Protein AF-A0A6G3WM80-F1 (afdb_monomer_lite)

Foldseek 3Di:
DWPPAADDEDPLKDFDADPVTDDDDDDPDPDDDDDDDDDDDPPVPPPDDPVRSRVRHNPILDCPDPVSVVVSVVVVVVVVVVVVVVVVVVVVD

Structure (mmCIF, N/CA/C/O backbone):
data_AF-A0A6G3WM80-F1
#
_entry.id   AF-A0A6G3WM80-F1
#
loop_
_atom_site.group_PDB
_atom_site.id
_atom_site.type_symbol
_atom_site.label_atom_id
_atom_site.label_alt_id
_atom_site.label_comp_id
_atom_site.label_asym_id
_atom_site.label_entity_id
_atom_site.label_seq_id
_atom_site.pdbx_PDB_ins_code
_atom_site.Cartn_x
_atom_site.Cartn_y
_atom_site.Cartn_z
_atom_site.occupancy
_atom_site.B_iso_or_equiv
_atom_site.auth_seq_id
_atom_site.auth_comp_id
_atom_site.auth_asym_id
_atom_site.auth_atom_id
_atom_site.pdbx_PDB_model_num
ATOM 1 N N . ARG A 1 1 ? 7.236 -8.659 -6.779 1.00 90.88 1 ARG A N 1
ATOM 2 C CA . ARG A 1 1 ? 6.507 -8.989 -8.024 1.00 90.88 1 ARG A CA 1
ATOM 3 C C . ARG A 1 1 ? 5.096 -9.549 -7.794 1.00 90.88 1 ARG A C 1
ATOM 5 O O . ARG A 1 1 ? 4.920 -10.489 -7.026 1.00 90.88 1 ARG A O 1
ATOM 12 N N . GLN A 1 2 ? 4.094 -9.023 -8.510 1.00 92.94 2 GLN A N 1
ATOM 13 C CA . GLN A 1 2 ? 2.718 -9.551 -8.581 1.00 92.94 2 GLN A CA 1
ATOM 14 C C . GLN A 1 2 ? 2.026 -9.077 -9.874 1.00 92.94 2 GLN A C 1
ATOM 16 O O . GLN A 1 2 ? 2.283 -7.967 -10.318 1.00 92.94 2 GLN A O 1
ATOM 21 N N . LEU A 1 3 ? 1.185 -9.910 -10.511 1.00 89.94 3 LEU A N 1
ATOM 22 C CA . LEU A 1 3 ? 0.471 -9.593 -11.771 1.00 89.94 3 LEU A CA 1
ATOM 23 C C . LEU A 1 3 ? 1.333 -8.874 -12.835 1.00 89.94 3 LEU A C 1
ATOM 25 O O . LEU A 1 3 ? 0.902 -7.924 -13.477 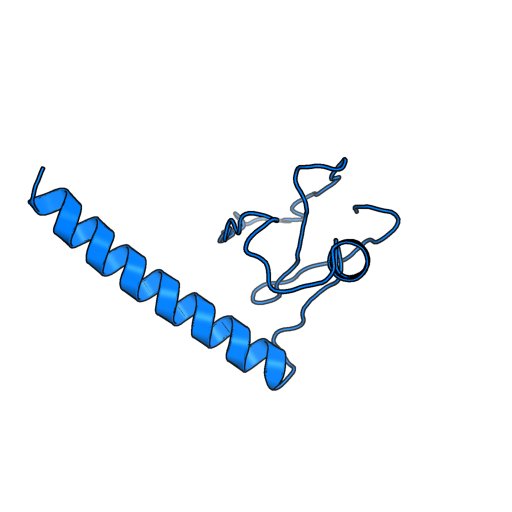1.00 89.94 3 LEU A O 1
ATOM 29 N N . ARG A 1 4 ? 2.561 -9.370 -13.045 1.00 88.06 4 ARG A N 1
ATOM 30 C CA . ARG A 1 4 ? 3.586 -8.821 -13.966 1.00 88.06 4 ARG A CA 1
ATOM 31 C C . ARG A 1 4 ? 4.198 -7.472 -13.565 1.00 88.06 4 ARG A C 1
ATOM 33 O O . ARG A 1 4 ? 5.128 -7.049 -14.241 1.00 88.06 4 ARG A O 1
ATOM 40 N N . ASN A 1 5 ? 3.765 -6.865 -12.468 1.00 92.06 5 ASN A N 1
ATOM 41 C CA . ASN A 1 5 ? 4.404 -5.694 -11.882 1.00 92.06 5 ASN A CA 1
ATOM 42 C C . ASN A 1 5 ? 5.505 -6.117 -10.909 1.00 92.06 5 ASN A C 1
ATOM 44 O O . ASN A 1 5 ? 5.406 -7.154 -10.243 1.00 92.06 5 ASN A O 1
ATOM 48 N N . ASP A 1 6 ? 6.549 -5.303 -10.819 1.00 93.81 6 ASP A N 1
ATOM 49 C CA . ASP A 1 6 ? 7.615 -5.456 -9.840 1.00 93.81 6 ASP A CA 1
ATOM 50 C C . ASP A 1 6 ? 8.075 -4.085 -9.345 1.00 93.81 6 ASP A C 1
ATOM 52 O O . ASP A 1 6 ? 8.091 -3.118 -10.108 1.00 93.81 6 ASP A O 1
ATOM 56 N N . ALA A 1 7 ? 8.422 -4.001 -8.064 1.00 92.69 7 ALA A N 1
ATOM 57 C CA . ALA A 1 7 ? 8.788 -2.747 -7.426 1.00 92.69 7 ALA A CA 1
ATOM 58 C C . ALA A 1 7 ? 9.817 -2.965 -6.320 1.00 92.69 7 ALA A C 1
ATOM 60 O O . ALA A 1 7 ? 9.717 -3.903 -5.531 1.00 92.69 7 ALA A O 1
ATOM 61 N N . PHE A 1 8 ? 10.752 -2.020 -6.231 1.00 91.69 8 PHE A N 1
ATOM 62 C CA . PHE A 1 8 ? 11.615 -1.845 -5.071 1.00 91.69 8 PHE A CA 1
ATOM 63 C C . PHE A 1 8 ? 11.001 -0.799 -4.152 1.00 91.69 8 PHE A C 1
ATOM 65 O O . PHE A 1 8 ? 10.717 0.321 -4.580 1.00 91.69 8 PHE A O 1
ATOM 72 N N . VAL A 1 9 ? 10.786 -1.182 -2.899 1.00 89.62 9 VAL A N 1
ATOM 73 C CA . VAL A 1 9 ? 10.152 -0.349 -1.876 1.00 89.62 9 VAL A CA 1
ATOM 74 C C . VAL A 1 9 ? 11.206 -0.049 -0.823 1.00 89.62 9 VAL A C 1
ATOM 76 O O . VAL A 1 9 ? 11.814 -0.973 -0.285 1.00 89.62 9 VAL A O 1
ATOM 79 N N . GLY A 1 10 ? 11.465 1.237 -0.591 1.00 89.31 10 GLY A N 1
ATOM 80 C CA . GLY A 1 10 ? 12.374 1.690 0.457 1.00 89.31 10 GLY A CA 1
ATOM 81 C C . GLY A 1 10 ? 11.636 2.059 1.740 1.00 89.31 10 GLY A C 1
ATOM 82 O O . GLY A 1 10 ? 10.406 2.030 1.811 1.00 89.31 10 GLY A O 1
ATOM 83 N N . THR A 1 11 ? 12.394 2.461 2.758 1.00 87.62 11 THR A N 1
ATOM 84 C CA . THR A 1 11 ? 11.838 2.987 4.008 1.00 87.62 11 THR A CA 1
ATOM 85 C C . THR A 1 11 ? 10.881 4.147 3.740 1.00 87.62 11 THR A C 1
ATOM 87 O O . THR A 1 11 ? 11.2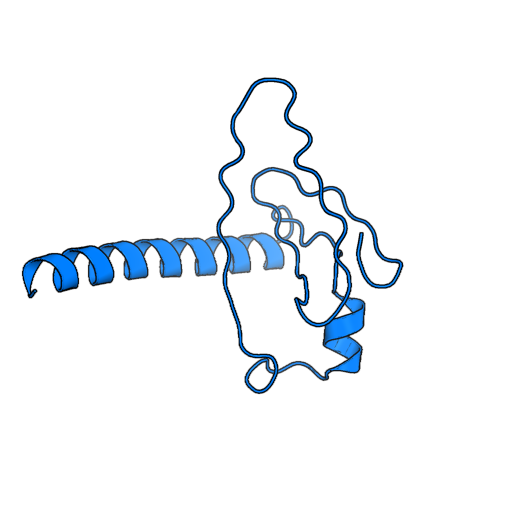36 5.124 3.085 1.00 87.62 11 THR A O 1
ATOM 90 N N . GLY A 1 12 ? 9.666 4.047 4.280 1.00 87.69 12 GLY A N 1
ATOM 91 C CA . GLY A 1 12 ? 8.622 5.066 4.154 1.00 87.69 12 GLY A CA 1
ATOM 92 C C . GLY A 1 12 ? 7.788 4.977 2.875 1.00 87.69 12 GLY A C 1
ATOM 93 O O . GLY A 1 12 ? 6.701 5.555 2.845 1.00 87.69 12 GLY A O 1
ATOM 94 N N . ASP A 1 13 ? 8.239 4.238 1.860 1.00 92.19 13 ASP A N 1
ATOM 95 C CA . ASP A 1 13 ? 7.414 3.923 0.698 1.00 92.19 13 ASP A CA 1
ATOM 96 C C . ASP A 1 13 ? 6.334 2.898 1.060 1.00 92.19 13 ASP A C 1
ATOM 98 O O . ASP A 1 13 ? 6.420 2.164 2.045 1.00 92.19 13 ASP A O 1
ATOM 102 N N . MET A 1 14 ? 5.292 2.850 0.239 1.00 92.75 14 MET A N 1
ATOM 103 C CA . MET A 1 14 ? 4.174 1.928 0.405 1.00 92.75 14 MET A CA 1
ATOM 104 C C . MET A 1 14 ? 3.968 1.112 -0.869 1.00 92.75 14 MET A C 1
ATOM 106 O O . MET A 1 14 ? 4.372 1.507 -1.964 1.00 92.75 14 MET A O 1
ATOM 110 N N . VAL A 1 15 ? 3.310 -0.035 -0.735 1.00 93.88 15 VAL A N 1
ATOM 111 C CA . VAL A 1 15 ? 2.948 -0.900 -1.859 1.00 93.88 15 VAL A CA 1
ATOM 112 C C . VAL A 1 15 ? 1.635 -1.609 -1.557 1.00 93.88 15 VAL A C 1
ATOM 114 O O . VAL A 1 15 ? 1.390 -2.016 -0.421 1.00 93.88 15 VAL A O 1
ATOM 117 N N . PHE A 1 16 ? 0.791 -1.768 -2.575 1.00 92.44 16 PHE A N 1
ATOM 118 C CA . PHE A 1 16 ? -0.368 -2.650 -2.496 1.00 92.44 16 PHE A CA 1
ATOM 119 C C . PHE A 1 16 ? 0.000 -4.052 -2.976 1.00 92.44 16 PHE A C 1
ATOM 121 O O . PHE A 1 16 ? 0.671 -4.219 -3.997 1.00 92.44 16 PHE A O 1
ATOM 128 N N . PHE A 1 17 ? -0.493 -5.057 -2.263 1.00 93.44 17 PHE A N 1
ATOM 129 C CA . PHE A 1 17 ? -0.503 -6.440 -2.714 1.00 93.44 17 PHE A CA 1
ATOM 130 C C . PHE A 1 17 ? -1.873 -7.055 -2.429 1.00 93.44 17 PHE A C 1
ATOM 132 O O . PHE A 1 17 ? -2.565 -6.656 -1.491 1.00 93.44 17 PHE A O 1
ATOM 139 N N . ASP A 1 18 ? -2.261 -8.024 -3.247 1.00 91.81 18 ASP A N 1
ATOM 140 C CA . ASP A 1 18 ? -3.496 -8.788 -3.087 1.00 91.81 18 ASP A CA 1
ATOM 141 C C . ASP A 1 18 ? -3.149 -10.228 -2.705 1.00 91.81 18 ASP A C 1
ATOM 143 O O . ASP A 1 18 ? -2.346 -10.876 -3.373 1.00 91.81 18 ASP A O 1
ATOM 147 N N . THR A 1 19 ? -3.758 -10.759 -1.648 1.00 90.38 19 THR A N 1
ATOM 148 C CA . THR A 1 19 ? -3.549 -12.154 -1.229 1.00 90.38 19 THR A CA 1
ATOM 149 C C . THR A 1 19 ? -4.271 -13.167 -2.121 1.00 90.38 19 THR A C 1
ATOM 151 O O . THR A 1 19 ? -4.064 -14.365 -1.969 1.00 90.38 19 THR A O 1
ATOM 154 N N . SER A 1 20 ? -5.117 -12.705 -3.045 1.00 88.81 20 SER A N 1
ATOM 155 C CA . SER A 1 20 ? -5.851 -13.539 -4.009 1.00 88.81 20 SER A CA 1
ATOM 156 C C . SER A 1 20 ? -4.986 -13.990 -5.192 1.00 88.81 20 SER A C 1
ATOM 158 O O . SER A 1 20 ? -5.401 -14.845 -5.972 1.00 88.81 20 SER A O 1
ATOM 160 N N . HIS A 1 21 ? -3.788 -13.420 -5.342 1.00 87.94 21 HIS A N 1
ATOM 161 C CA . HIS A 1 21 ? -2.867 -13.704 -6.437 1.00 87.94 21 HIS A CA 1
ATOM 162 C C . HIS A 1 21 ? -1.487 -14.084 -5.889 1.00 87.94 21 HIS A C 1
ATOM 164 O O . HIS A 1 21 ? -1.099 -13.587 -4.830 1.00 87.94 21 HIS A O 1
ATOM 170 N N . PRO A 1 22 ? -0.695 -14.898 -6.612 1.00 92.44 22 PRO A N 1
ATOM 171 C CA . PRO A 1 22 ? 0.683 -15.173 -6.222 1.00 92.44 22 PRO A CA 1
ATOM 172 C C . PRO A 1 22 ? 1.482 -13.881 -6.014 1.00 92.44 22 PRO A C 1
ATOM 174 O O . PRO A 1 22 ? 1.421 -12.960 -6.836 1.00 92.44 22 PRO A O 1
ATOM 177 N N . LEU A 1 23 ? 2.222 -13.828 -4.910 1.00 93.25 23 LEU A N 1
ATOM 178 C CA . LEU A 1 23 ? 3.118 -12.739 -4.542 1.00 93.25 23 LEU A CA 1
ATOM 179 C C . LEU A 1 23 ? 4.523 -13.310 -4.370 1.00 93.25 23 LEU A C 1
ATOM 181 O O . LEU A 1 23 ? 4.727 -14.246 -3.603 1.00 93.25 23 LEU A O 1
ATOM 185 N N . GLU A 1 24 ? 5.483 -12.708 -5.057 1.00 93.81 24 GLU A N 1
ATOM 186 C CA . GLU A 1 24 ? 6.908 -12.933 -4.840 1.00 93.81 24 GLU A CA 1
ATOM 187 C C . GLU A 1 24 ? 7.478 -11.651 -4.230 1.00 93.81 24 GLU A C 1
ATOM 189 O O . GLU A 1 24 ? 7.426 -10.583 -4.850 1.00 93.81 24 GLU A O 1
ATOM 194 N N . ALA A 1 25 ? 7.948 -11.733 -2.988 1.00 89.88 25 ALA A N 1
ATOM 195 C CA . ALA A 1 25 ? 8.480 -10.602 -2.245 1.00 89.88 25 ALA A CA 1
ATOM 196 C C . ALA A 1 25 ? 9.706 -11.042 -1.448 1.00 89.88 25 ALA A C 1
ATOM 198 O O . ALA A 1 25 ? 9.683 -12.070 -0.776 1.00 89.88 25 ALA A O 1
ATOM 199 N N . GLU A 1 26 ? 10.754 -10.231 -1.512 1.00 89.50 26 GLU A N 1
ATOM 200 C CA . GLU A 1 26 ? 11.995 -10.436 -0.777 1.00 89.50 26 GLU A CA 1
ATOM 201 C C . GLU A 1 26 ? 12.329 -9.154 -0.025 1.00 89.50 26 GLU A C 1
ATOM 203 O O . GLU A 1 26 ? 12.262 -8.056 -0.585 1.00 89.50 26 GLU A O 1
ATOM 208 N N . VAL A 1 27 ? 12.720 -9.295 1.237 1.00 85.12 27 VAL A N 1
ATOM 209 C CA . VAL A 1 27 ? 13.322 -8.200 1.991 1.00 85.12 27 VAL A CA 1
ATOM 210 C C . VAL A 1 27 ? 14.819 -8.255 1.728 1.00 85.12 27 VAL A C 1
ATOM 212 O O . VAL A 1 27 ? 15.512 -9.147 2.215 1.00 85.12 27 VAL A O 1
ATOM 215 N N . ARG A 1 28 ? 15.313 -7.324 0.911 1.00 79.94 28 ARG A N 1
ATOM 216 C CA . ARG A 1 28 ? 16.748 -7.181 0.649 1.00 79.94 28 ARG A CA 1
ATOM 217 C C . ARG A 1 28 ? 17.369 -6.367 1.766 1.00 79.94 28 ARG A C 1
ATOM 219 O O . ARG A 1 28 ? 17.576 -5.170 1.599 1.00 79.94 28 ARG A O 1
ATOM 226 N N . ASP A 1 29 ? 17.626 -7.012 2.895 1.00 70.56 29 ASP A N 1
ATOM 227 C CA . ASP A 1 29 ? 18.412 -6.391 3.950 1.00 70.56 29 ASP A CA 1
ATOM 228 C C . ASP A 1 29 ? 19.837 -6.942 3.946 1.00 70.56 29 ASP A C 1
ATOM 230 O O . ASP A 1 29 ? 20.058 -8.154 3.903 1.00 70.56 29 ASP A O 1
ATOM 234 N N . GLY A 1 30 ? 20.804 -6.028 3.914 1.00 61.41 30 GLY A N 1
ATOM 235 C CA . GLY A 1 30 ? 22.219 -6.364 3.970 1.00 61.41 30 GLY A CA 1
ATOM 236 C C . GLY A 1 30 ? 22.666 -6.673 5.392 1.00 61.41 30 GLY A C 1
ATOM 237 O O . GLY A 1 30 ? 23.548 -7.509 5.551 1.00 61.41 30 GLY A O 1
ATOM 238 N N . HIS A 1 31 ? 22.066 -6.038 6.411 1.00 59.91 31 HIS A N 1
ATOM 239 C CA . HIS A 1 31 ? 22.540 -6.136 7.798 1.00 59.91 31 HIS A CA 1
ATOM 240 C C . HIS A 1 31 ? 21.499 -5.800 8.892 1.00 59.91 31 HIS A C 1
ATOM 242 O O . HIS A 1 31 ? 21.815 -6.008 10.064 1.00 59.91 31 HIS A O 1
ATOM 248 N N . GLU A 1 32 ? 20.287 -5.329 8.572 1.00 66.75 32 GLU A N 1
ATOM 249 C CA . GLU A 1 32 ? 19.268 -4.946 9.566 1.00 66.75 32 GLU A CA 1
ATOM 250 C C . GLU A 1 32 ? 17.967 -5.770 9.444 1.00 66.75 32 GLU A C 1
ATOM 252 O O . GLU A 1 32 ? 17.812 -6.637 8.584 1.00 66.75 32 GLU A O 1
ATOM 257 N N . THR A 1 33 ? 17.053 -5.602 10.402 1.00 76.38 33 THR A N 1
ATOM 258 C CA . THR A 1 33 ? 15.709 -6.195 10.363 1.00 76.38 33 THR A CA 1
ATOM 259 C C . THR A 1 33 ? 14.723 -5.169 9.819 1.00 76.38 33 THR A C 1
ATOM 261 O O . THR A 1 33 ? 14.533 -4.127 10.446 1.00 7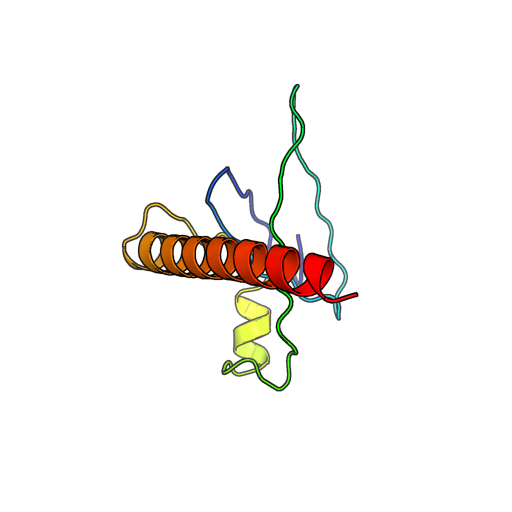6.38 33 THR A O 1
ATOM 264 N N . ALA A 1 34 ? 14.031 -5.474 8.720 1.00 81.38 34 ALA A N 1
ATOM 265 C CA . ALA A 1 34 ? 12.978 -4.598 8.213 1.00 81.38 34 ALA A CA 1
ATOM 266 C C . ALA A 1 34 ? 11.708 -4.668 9.080 1.00 81.38 34 ALA A C 1
ATOM 268 O O . ALA A 1 34 ? 11.101 -5.732 9.232 1.00 81.38 34 ALA A O 1
ATOM 269 N N . GLU A 1 35 ? 11.263 -3.521 9.598 1.00 84.88 35 GLU A N 1
ATOM 270 C CA . GLU A 1 35 ? 9.933 -3.372 10.195 1.00 84.88 35 GLU A CA 1
ATOM 271 C C . GLU A 1 35 ? 8.928 -2.977 9.107 1.00 84.88 35 GLU A C 1
ATOM 273 O O . GLU A 1 35 ? 9.103 -1.980 8.405 1.00 84.88 35 GLU A O 1
ATOM 278 N N . VAL A 1 36 ? 7.857 -3.762 8.962 1.00 86.81 36 VAL A N 1
ATOM 279 C CA . VAL A 1 36 ? 6.802 -3.513 7.973 1.00 86.81 36 VAL A CA 1
ATOM 280 C C . VAL A 1 36 ? 5.459 -3.420 8.675 1.00 86.81 36 VAL A C 1
ATOM 282 O O . VAL A 1 36 ? 5.052 -4.323 9.406 1.00 86.81 36 VAL A O 1
ATOM 285 N N . VAL A 1 37 ? 4.726 -2.346 8.391 1.00 87.12 37 VAL A N 1
ATOM 286 C CA . VAL A 1 37 ? 3.330 -2.208 8.801 1.00 87.12 37 VAL A CA 1
ATOM 287 C C . VAL A 1 37 ? 2.432 -2.719 7.679 1.00 87.12 37 VAL A C 1
ATOM 289 O O . VAL A 1 37 ? 2.502 -2.242 6.548 1.00 87.12 37 VAL A O 1
ATOM 292 N N . MET A 1 38 ? 1.544 -3.660 8.001 1.00 89.44 38 MET A N 1
ATOM 293 C CA . MET A 1 38 ? 0.535 -4.166 7.071 1.00 89.44 38 MET A CA 1
ATOM 294 C C . MET A 1 38 ? -0.862 -3.666 7.440 1.00 89.44 38 MET A C 1
ATOM 296 O O . MET A 1 38 ? -1.401 -4.021 8.488 1.00 89.44 38 MET A O 1
ATOM 300 N N . LEU A 1 39 ? -1.480 -2.901 6.538 1.00 88.31 39 LEU A N 1
ATOM 301 C CA . LEU A 1 39 ? -2.904 -2.575 6.590 1.00 88.31 39 LEU A CA 1
ATOM 302 C C . LEU A 1 39 ? -3.681 -3.564 5.717 1.00 88.31 39 LEU A C 1
ATOM 304 O O . LEU A 1 39 ? -3.452 -3.651 4.512 1.00 88.31 39 LEU A O 1
ATOM 308 N N . ARG A 1 40 ? -4.619 -4.300 6.318 1.00 89.19 40 ARG A N 1
ATOM 309 C CA . ARG A 1 40 ? -5.510 -5.215 5.595 1.00 89.19 40 ARG A CA 1
ATOM 310 C C . ARG A 1 40 ? -6.851 -4.543 5.343 1.00 89.19 40 ARG A C 1
ATOM 312 O O . ARG A 1 40 ? -7.560 -4.218 6.289 1.00 89.19 40 ARG A O 1
ATOM 319 N N . ILE A 1 41 ? -7.193 -4.366 4.070 1.00 88.50 41 ILE A N 1
ATOM 320 C CA . ILE A 1 41 ? -8.475 -3.807 3.632 1.00 88.50 41 ILE A CA 1
ATOM 321 C C . ILE A 1 41 ? -9.221 -4.906 2.868 1.00 88.50 41 ILE A C 1
ATOM 323 O O . ILE A 1 41 ? -8.680 -5.410 1.882 1.00 88.50 41 ILE A O 1
ATOM 327 N N . PRO A 1 42 ? -10.431 -5.304 3.298 1.00 89.75 42 PRO A N 1
ATOM 328 C CA . PRO A 1 42 ? -11.263 -6.217 2.523 1.00 89.75 42 PRO A CA 1
ATOM 329 C C . PRO A 1 42 ? -11.552 -5.657 1.120 1.00 89.75 42 PRO A C 1
ATOM 331 O O . PRO A 1 42 ? -11.789 -4.461 0.944 1.00 89.75 42 PRO A O 1
ATOM 334 N N . ARG A 1 43 ? -11.495 -6.513 0.095 1.00 85.44 43 ARG A N 1
ATOM 335 C CA . ARG A 1 43 ? -11.593 -6.081 -1.312 1.00 85.44 43 ARG A CA 1
ATOM 336 C C . ARG 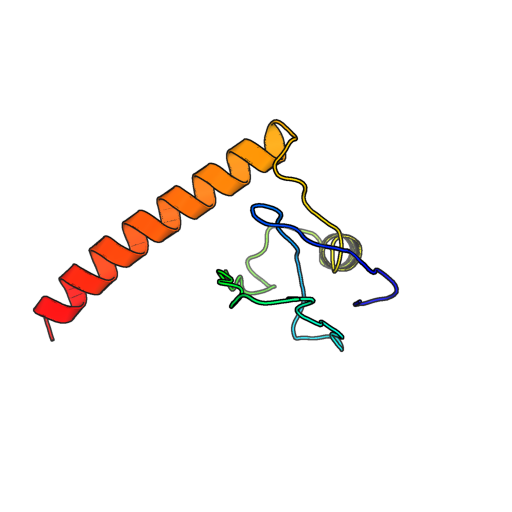A 1 43 ? -12.960 -5.484 -1.661 1.00 85.44 43 ARG A C 1
ATOM 338 O O . ARG A 1 43 ? -13.041 -4.638 -2.541 1.00 85.44 43 ARG A O 1
ATOM 345 N N . ASP A 1 44 ? -14.010 -5.920 -0.980 1.00 87.88 44 ASP A N 1
ATOM 346 C CA . ASP A 1 44 ? -15.396 -5.474 -1.148 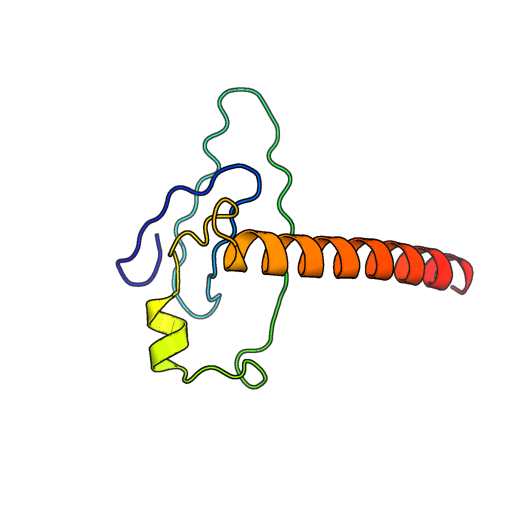1.00 87.88 44 ASP A CA 1
ATOM 347 C C . ASP A 1 44 ? -15.665 -4.071 -0.586 1.00 87.88 44 ASP A C 1
ATOM 349 O O . ASP A 1 44 ? -16.573 -3.393 -1.063 1.00 87.88 44 ASP A O 1
ATOM 353 N N . VAL A 1 45 ? -14.864 -3.611 0.381 1.00 90.62 45 VAL A N 1
ATOM 354 C CA . VAL A 1 45 ? -14.969 -2.254 0.949 1.00 90.62 45 VAL A CA 1
ATOM 355 C C . VAL A 1 45 ? -13.952 -1.273 0.367 1.00 90.62 45 VAL A C 1
ATOM 357 O O . VAL A 1 45 ? -14.014 -0.077 0.655 1.00 90.62 45 VAL A O 1
ATOM 360 N N . LEU A 1 46 ? -13.003 -1.751 -0.443 1.00 87.12 46 LEU A N 1
ATOM 361 C CA . LEU A 1 46 ? -12.041 -0.891 -1.120 1.00 87.12 46 LEU A CA 1
ATOM 362 C C . LEU A 1 46 ? -12.780 -0.059 -2.185 1.00 87.12 46 LEU A C 1
ATOM 364 O O . LEU A 1 46 ? -13.351 -0.636 -3.111 1.00 87.12 46 LEU A O 1
ATOM 368 N N . PRO A 1 47 ? -12.749 1.287 -2.128 1.00 87.38 47 PRO A N 1
ATOM 369 C CA . PRO A 1 47 ? -13.487 2.144 -3.057 1.00 87.38 47 PRO A CA 1
ATOM 370 C C . PRO A 1 47 ? -12.764 2.276 -4.411 1.00 87.38 47 PRO A C 1
ATOM 372 O O . PRO A 1 47 ? -12.633 3.366 -4.963 1.00 87.38 47 PRO A O 1
ATOM 375 N N . LEU A 1 48 ? -12.253 1.165 -4.942 1.00 87.00 48 LEU A N 1
ATOM 376 C CA . LEU A 1 48 ? -11.580 1.077 -6.229 1.00 87.00 48 LEU A CA 1
ATOM 377 C C . LEU A 1 48 ? -12.242 -0.014 -7.061 1.00 87.00 48 LEU A C 1
ATOM 379 O O . LEU A 1 48 ? -12.547 -1.099 -6.574 1.00 87.00 48 LEU A O 1
ATOM 383 N N . ASN A 1 49 ? -12.417 0.257 -8.354 1.00 89.62 49 ASN A N 1
ATOM 384 C CA . ASN A 1 49 ? -12.811 -0.784 -9.296 1.00 89.62 49 ASN A CA 1
ATOM 385 C C . ASN A 1 49 ? -11.786 -1.942 -9.223 1.00 89.62 49 ASN A C 1
ATOM 387 O O . ASN A 1 49 ? -10.587 -1.657 -9.262 1.00 89.62 49 ASN A O 1
ATOM 391 N N . PRO A 1 50 ? -12.208 -3.221 -9.179 1.00 87.25 50 PRO A N 1
ATOM 392 C CA . PRO A 1 50 ? -11.296 -4.365 -9.121 1.00 87.25 50 PRO A CA 1
ATOM 393 C C . PRO A 1 50 ? -10.185 -4.345 -10.179 1.00 87.25 50 PRO A C 1
ATOM 395 O O . PRO A 1 50 ? -9.031 -4.587 -9.848 1.00 87.25 50 PRO A O 1
ATOM 398 N N . ALA A 1 51 ? -10.499 -3.969 -11.422 1.00 88.88 51 ALA A N 1
ATOM 399 C CA . ALA A 1 51 ? -9.516 -3.867 -12.499 1.00 88.88 51 ALA A CA 1
ATOM 400 C C . ALA A 1 51 ? -8.536 -2.698 -12.304 1.00 88.88 51 ALA A C 1
ATOM 402 O O . ALA A 1 51 ? -7.432 -2.719 -12.844 1.00 88.88 51 ALA A O 1
ATOM 403 N N . HIS A 1 52 ? -8.931 -1.661 -11.561 1.00 89.06 52 HIS A N 1
ATOM 404 C CA . HIS A 1 52 ? -8.023 -0.594 -11.144 1.00 89.06 52 HIS A CA 1
ATOM 405 C C . HIS A 1 52 ? -7.135 -1.072 -9.992 1.00 89.06 52 HIS A C 1
ATOM 407 O O . HIS A 1 52 ? -5.929 -0.846 -10.035 1.00 89.06 52 HIS A O 1
ATOM 413 N N . ALA A 1 53 ? -7.711 -1.763 -9.004 1.00 89.00 53 ALA A N 1
ATOM 414 C CA . ALA A 1 53 ? -6.971 -2.334 -7.883 1.00 89.00 53 ALA A CA 1
ATOM 415 C C . ALA A 1 53 ? -5.857 -3.278 -8.370 1.00 89.00 53 ALA A C 1
ATOM 417 O O . ALA A 1 53 ? -4.716 -3.139 -7.946 1.00 89.00 53 ALA A O 1
ATOM 418 N N . ASP A 1 54 ? -6.149 -4.141 -9.347 1.00 89.88 54 ASP A N 1
ATOM 419 C CA . ASP A 1 54 ? -5.160 -5.058 -9.928 1.00 89.88 54 ASP A CA 1
ATOM 420 C C . ASP A 1 54 ? -3.993 -4.318 -10.613 1.00 89.88 54 ASP A C 1
ATOM 422 O O . ASP A 1 54 ? -2.851 -4.774 -10.572 1.00 89.88 54 ASP A O 1
ATOM 426 N N . ARG A 1 55 ? -4.247 -3.147 -11.217 1.00 89.62 55 ARG A N 1
ATOM 427 C CA . ARG A 1 55 ? -3.209 -2.347 -11.896 1.00 89.62 55 ARG A CA 1
ATOM 428 C C . ARG A 1 55 ? -2.241 -1.670 -10.936 1.00 89.62 55 ARG A C 1
ATOM 430 O O . ARG A 1 55 ? -1.133 -1.357 -11.357 1.00 89.62 55 ARG A O 1
ATOM 437 N N . ILE A 1 56 ? -2.653 -1.428 -9.692 1.00 89.19 56 ILE A N 1
ATOM 438 C CA . ILE A 1 56 ? -1.817 -0.770 -8.679 1.00 89.19 56 ILE A CA 1
ATOM 439 C C . ILE A 1 56 ? -1.066 -1.760 -7.781 1.00 89.19 56 ILE A C 1
ATOM 441 O O . ILE A 1 56 ? -0.284 -1.339 -6.928 1.00 89.19 56 ILE A O 1
ATOM 445 N N . LEU A 1 57 ? -1.267 -3.068 -7.980 1.00 93.06 57 LEU A N 1
ATOM 446 C CA . LEU A 1 57 ? -0.517 -4.102 -7.269 1.00 93.06 57 LEU A CA 1
ATOM 447 C C . LEU A 1 57 ? 0.958 -4.065 -7.655 1.00 93.06 57 LEU A C 1
ATOM 449 O O . LEU A 1 57 ? 1.297 -3.901 -8.828 1.00 93.06 57 LEU A O 1
ATOM 453 N N . ALA A 1 58 ? 1.827 -4.243 -6.660 1.00 94.00 58 ALA A N 1
ATOM 454 C CA . ALA A 1 58 ? 3.278 -4.169 -6.810 1.00 94.00 58 ALA A CA 1
ATOM 455 C C . ALA A 1 58 ? 3.760 -2.894 -7.538 1.00 94.00 58 ALA A C 1
ATOM 457 O O . ALA A 1 58 ? 4.776 -2.924 -8.228 1.00 94.00 58 ALA A O 1
ATOM 458 N N . LEU A 1 59 ? 3.043 -1.773 -7.370 1.00 93.19 59 LEU A N 1
ATOM 459 C CA . LEU A 1 59 ? 3.526 -0.437 -7.713 1.00 93.19 59 LEU A CA 1
ATOM 460 C C . LEU A 1 59 ? 4.023 0.281 -6.459 1.00 93.19 59 LEU A C 1
ATOM 462 O O . LEU A 1 59 ? 3.358 0.279 -5.421 1.00 93.19 59 LEU A O 1
ATOM 466 N N . ARG A 1 60 ? 5.180 0.938 -6.577 1.00 92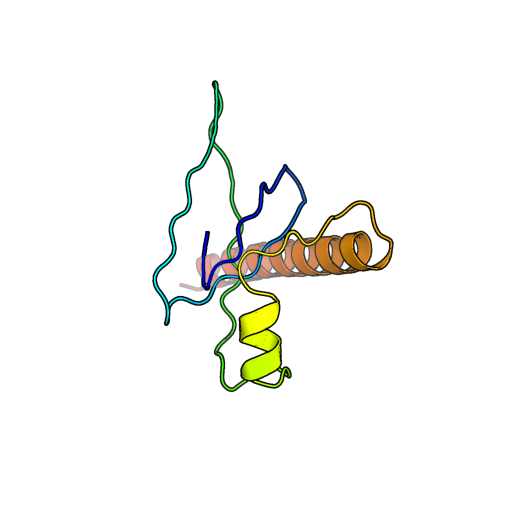.62 60 ARG A N 1
ATOM 467 C CA . ARG A 1 60 ? 5.735 1.763 -5.503 1.00 92.62 60 ARG A CA 1
ATOM 468 C C . ARG A 1 60 ? 4.922 3.044 -5.350 1.00 92.62 60 ARG A C 1
ATOM 470 O O . ARG A 1 60 ? 4.887 3.880 -6.251 1.00 92.62 60 ARG A O 1
ATOM 477 N N . LEU A 1 61 ? 4.341 3.231 -4.174 1.00 90.00 61 LEU A N 1
ATOM 478 C CA . LEU A 1 61 ? 3.766 4.493 -3.739 1.00 90.00 61 LEU A CA 1
ATOM 479 C C . LEU A 1 61 ? 4.833 5.253 -2.967 1.00 90.00 61 LEU A C 1
ATOM 481 O O . LEU A 1 61 ? 5.125 4.965 -1.807 1.00 90.00 61 LEU A O 1
ATOM 485 N N . THR A 1 62 ? 5.442 6.195 -3.669 1.00 89.44 62 THR A N 1
ATOM 486 C CA . THR A 1 62 ? 6.584 6.951 -3.177 1.00 89.44 62 THR A CA 1
ATOM 487 C C . THR A 1 62 ? 6.151 8.001 -2.157 1.00 89.44 62 THR A C 1
ATOM 489 O O . THR A 1 62 ? 5.189 8.747 -2.376 1.00 89.44 62 THR A O 1
ATOM 492 N N . SER A 1 63 ? 6.846 8.051 -1.024 1.00 85.75 63 SER A N 1
ATOM 493 C CA . SER A 1 63 ? 6.520 8.989 0.060 1.00 85.75 63 SER A CA 1
ATOM 494 C C . SER A 1 63 ? 7.005 10.420 -0.184 1.00 85.75 63 SER A C 1
ATOM 496 O O . SER A 1 63 ? 6.549 11.333 0.501 1.00 85.75 63 SER A O 1
ATOM 498 N N . ASP A 1 64 ? 7.866 10.632 -1.180 1.00 87.25 64 ASP A N 1
ATOM 499 C CA . ASP A 1 64 ? 8.427 11.933 -1.574 1.00 87.25 64 ASP A CA 1
ATOM 500 C C . ASP A 1 64 ? 7.447 12.840 -2.343 1.00 87.25 64 ASP A C 1
ATOM 502 O O . ASP A 1 64 ? 7.684 14.040 -2.491 1.00 87.25 64 ASP A O 1
ATOM 506 N N . THR A 1 65 ? 6.317 12.302 -2.807 1.00 89.50 65 THR A N 1
ATOM 507 C CA . THR A 1 65 ? 5.245 13.100 -3.413 1.00 89.50 65 THR A CA 1
ATOM 508 C C . THR A 1 65 ? 4.340 13.698 -2.342 1.00 89.50 65 THR A C 1
ATOM 510 O O . THR A 1 65 ? 4.148 13.113 -1.277 1.00 89.50 65 THR A O 1
ATOM 513 N N . VAL A 1 66 ? 3.692 14.831 -2.644 1.00 89.31 66 VAL A N 1
ATOM 514 C CA . VAL A 1 66 ? 2.724 15.463 -1.725 1.00 89.31 66 VAL A CA 1
ATOM 515 C C . VAL A 1 66 ? 1.640 14.466 -1.296 1.00 89.31 66 VAL A C 1
ATOM 517 O O . VAL A 1 66 ? 1.376 14.305 -0.105 1.00 89.31 66 VAL A O 1
ATOM 520 N N . THR A 1 67 ? 1.049 13.746 -2.252 1.00 89.50 67 THR A N 1
ATOM 521 C CA . THR A 1 67 ? 0.015 12.739 -1.976 1.00 89.50 67 THR A CA 1
ATOM 522 C C . THR A 1 67 ? 0.560 11.569 -1.157 1.00 89.50 67 THR A C 1
ATOM 524 O O . THR A 1 67 ? -0.082 11.150 -0.194 1.00 89.50 67 THR A O 1
ATOM 527 N N . GLY A 1 68 ? 1.749 11.063 -1.493 1.00 89.25 68 GLY A N 1
ATOM 528 C CA . GLY A 1 68 ? 2.386 9.971 -0.757 1.00 89.25 68 GLY A CA 1
ATOM 529 C C . GLY A 1 68 ? 2.722 10.350 0.684 1.00 89.25 68 GLY A C 1
ATOM 530 O O . GLY A 1 68 ? 2.435 9.586 1.603 1.00 89.25 68 GLY A O 1
ATOM 531 N N . THR A 1 69 ? 3.232 11.564 0.906 1.00 91.69 69 THR A N 1
ATOM 532 C CA . THR A 1 69 ? 3.474 12.113 2.247 1.00 91.69 69 THR A CA 1
ATOM 533 C C . THR A 1 69 ? 2.182 12.196 3.062 1.00 91.69 69 THR A C 1
ATOM 535 O O . THR A 1 69 ? 2.171 11.799 4.229 1.00 91.69 69 THR A O 1
ATOM 538 N N . LEU A 1 70 ? 1.088 12.696 2.473 1.00 92.94 70 LEU A N 1
ATOM 539 C CA . LEU A 1 70 ? -0.201 12.802 3.164 1.00 92.94 70 LEU A CA 1
ATOM 540 C C . LEU A 1 70 ? -0.755 11.430 3.555 1.00 92.94 70 LEU A C 1
ATOM 542 O O . LEU A 1 70 ? -1.194 11.256 4.693 1.00 92.94 70 LEU A O 1
ATOM 546 N N . LEU A 1 71 ? -0.701 10.457 2.643 1.00 90.00 71 LEU A N 1
ATOM 547 C CA . LEU A 1 71 ? -1.146 9.092 2.915 1.00 90.00 71 LEU A CA 1
ATOM 548 C C . LEU A 1 71 ? -0.302 8.435 4.015 1.00 90.00 71 LEU A C 1
ATOM 550 O O . LEU A 1 71 ? -0.868 7.895 4.964 1.00 90.00 71 LEU A O 1
ATOM 554 N N . ARG A 1 72 ? 1.031 8.549 3.939 1.00 90.62 72 ARG A N 1
ATOM 555 C CA . ARG A 1 72 ? 1.948 8.041 4.971 1.00 90.62 72 ARG A CA 1
ATOM 556 C C . ARG A 1 72 ? 1.599 8.616 6.340 1.00 90.62 72 ARG A C 1
ATOM 558 O O . ARG A 1 72 ? 1.359 7.870 7.280 1.00 90.62 72 ARG A O 1
ATOM 565 N N . ARG A 1 73 ? 1.461 9.943 6.433 1.00 91.62 73 ARG A N 1
ATOM 566 C CA . ARG A 1 73 ? 1.104 10.626 7.686 1.00 91.62 73 ARG A CA 1
ATOM 567 C C . ARG A 1 73 ? -0.257 10.184 8.225 1.00 91.62 73 ARG A C 1
ATOM 569 O O . ARG A 1 73 ? -0.437 10.092 9.441 1.00 91.62 73 ARG A O 1
ATOM 576 N N . HIS A 1 74 ? -1.225 9.943 7.342 1.00 91.06 74 HIS A N 1
ATOM 577 C CA . HIS A 1 74 ? -2.533 9.438 7.740 1.00 91.06 74 HIS A CA 1
ATOM 578 C C . HIS A 1 74 ? -2.422 8.036 8.352 1.00 91.06 74 HIS A C 1
ATOM 580 O O . HIS A 1 74 ? -2.936 7.820 9.447 1.00 91.06 74 HIS A O 1
ATOM 586 N N . ILE A 1 75 ? -1.691 7.124 7.704 1.00 90.19 75 ILE A N 1
ATOM 587 C CA . ILE A 1 75 ? -1.437 5.771 8.217 1.00 90.19 75 ILE A CA 1
ATOM 588 C C . ILE A 1 75 ? -0.678 5.826 9.548 1.00 90.19 75 ILE A C 1
ATOM 590 O O . ILE A 1 75 ? -1.113 5.192 10.504 1.00 90.19 75 ILE A O 1
ATOM 594 N N . ASP A 1 76 ? 0.373 6.641 9.663 1.00 90.62 76 ASP A N 1
ATOM 595 C CA . ASP A 1 76 ? 1.125 6.819 10.915 1.00 90.62 76 ASP A CA 1
ATOM 596 C C . ASP A 1 76 ? 0.211 7.274 12.064 1.00 90.62 76 ASP A C 1
ATOM 598 O O . ASP A 1 76 ? 0.288 6.768 13.186 1.00 90.62 76 ASP A O 1
ATOM 602 N N . THR A 1 77 ? -0.713 8.196 11.775 1.00 91.81 77 THR A N 1
ATOM 603 C CA . THR A 1 77 ? -1.701 8.672 12.753 1.00 91.81 77 THR A CA 1
ATOM 604 C C . THR A 1 77 ? -2.667 7.556 13.154 1.00 91.81 77 THR A C 1
ATOM 606 O O . THR A 1 77 ? -2.953 7.392 14.340 1.00 91.81 77 THR A O 1
ATOM 609 N N . LEU A 1 78 ? -3.160 6.769 12.191 1.00 88.81 78 LEU A N 1
ATOM 610 C CA . LEU A 1 78 ? -4.029 5.622 12.469 1.00 88.81 78 LEU A CA 1
ATOM 611 C C . LEU A 1 78 ? -3.321 4.572 13.331 1.00 88.81 78 LEU A C 1
ATOM 613 O O . LEU A 1 78 ? -3.921 4.051 14.267 1.00 88.81 78 LEU A O 1
ATOM 617 N N . LEU A 1 79 ? -2.045 4.295 13.063 1.00 87.88 79 LEU A N 1
ATOM 618 C CA . LEU A 1 79 ? -1.248 3.344 13.837 1.00 87.88 79 LEU A CA 1
ATOM 619 C C . LEU A 1 79 ? -1.009 3.817 15.266 1.00 87.88 79 LEU A C 1
ATOM 621 O O . LEU A 1 79 ? -1.144 3.024 16.197 1.00 87.88 79 LEU A O 1
ATOM 625 N N . ALA A 1 80 ? -0.695 5.100 15.456 1.00 89.62 80 ALA A N 1
ATOM 626 C CA . ALA A 1 80 ? -0.560 5.680 16.787 1.00 89.62 80 ALA A CA 1
ATOM 627 C C . ALA A 1 80 ? -1.859 5.510 17.595 1.00 89.62 80 ALA A C 1
ATOM 629 O O . ALA A 1 80 ? -1.828 5.007 18.717 1.00 89.62 80 ALA A O 1
ATOM 630 N N . ARG A 1 81 ? -3.014 5.811 16.985 1.00 87.50 81 ARG A N 1
ATOM 631 C CA . ARG A 1 81 ? -4.331 5.616 17.616 1.00 87.50 81 ARG A CA 1
ATOM 632 C C . ARG A 1 81 ? -4.651 4.150 17.893 1.00 87.50 81 ARG A C 1
ATOM 634 O O . ARG A 1 81 ? -5.154 3.832 18.965 1.00 87.50 81 ARG A O 1
ATOM 641 N N . ALA A 1 82 ? -4.350 3.249 16.962 1.00 84.94 82 ALA A N 1
ATOM 642 C CA . ALA A 1 82 ? -4.574 1.820 17.155 1.00 84.94 82 ALA A CA 1
ATOM 643 C C . ALA A 1 82 ? -3.745 1.267 18.326 1.00 84.94 82 ALA A C 1
ATOM 645 O O . ALA A 1 82 ? -4.249 0.457 19.099 1.00 84.94 82 ALA A O 1
ATOM 646 N N . ARG A 1 83 ? -2.504 1.744 18.500 1.00 85.50 83 ARG A N 1
ATOM 647 C CA . ARG A 1 83 ? -1.649 1.393 19.645 1.00 85.50 83 ARG A CA 1
ATOM 648 C C . ARG A 1 83 ? -2.228 1.900 20.969 1.00 85.50 83 ARG A C 1
ATOM 650 O O . ARG A 1 83 ? -2.232 1.151 21.940 1.00 85.50 83 ARG A O 1
ATOM 657 N N . GLU A 1 84 ? -2.757 3.123 21.002 1.00 85.06 84 GLU A N 1
ATOM 658 C CA . GLU A 1 84 ? -3.440 3.678 22.183 1.00 85.06 84 GLU A CA 1
ATOM 659 C C . GLU A 1 84 ? -4.678 2.851 22.567 1.00 85.06 84 GLU A C 1
ATOM 661 O O . GLU A 1 84 ? -4.844 2.491 23.732 1.00 85.06 84 GLU A O 1
ATOM 666 N N . ILE A 1 85 ? -5.524 2.508 21.589 1.00 81.12 85 ILE A N 1
ATOM 667 C CA . ILE A 1 85 ? -6.737 1.706 21.812 1.00 81.12 85 ILE A CA 1
ATOM 668 C C . ILE A 1 85 ? -6.376 0.287 22.250 1.00 81.12 85 ILE A C 1
ATOM 670 O O . ILE A 1 85 ? -6.938 -0.203 23.222 1.00 81.12 85 ILE A O 1
ATOM 674 N N . GLY A 1 86 ? -5.432 -0.368 21.568 1.00 79.12 86 GLY A N 1
ATOM 675 C CA . GLY A 1 86 ? -4.996 -1.719 21.920 1.00 79.12 86 GLY A CA 1
ATOM 676 C C . GLY A 1 86 ? -4.404 -1.788 23.328 1.00 79.12 86 GLY A C 1
ATOM 677 O O . GLY A 1 86 ? -4.710 -2.713 24.077 1.00 79.12 86 GLY A O 1
ATOM 678 N N . ALA A 1 87 ? -3.625 -0.777 23.725 1.00 72.75 87 ALA A N 1
ATOM 679 C CA . ALA A 1 87 ? -3.145 -0.658 25.095 1.00 72.75 87 ALA A CA 1
ATOM 680 C C . ALA A 1 87 ? -4.314 -0.493 26.074 1.00 72.75 87 ALA A C 1
ATOM 682 O O . ALA A 1 87 ? -4.395 -1.244 27.039 1.00 72.75 87 ALA A O 1
ATOM 683 N N . ALA A 1 88 ? -5.242 0.433 25.823 1.00 69.62 88 ALA A N 1
ATOM 684 C CA . ALA A 1 88 ? -6.404 0.644 26.685 1.00 69.62 88 ALA A CA 1
ATOM 685 C C . ALA A 1 88 ? -7.285 -0.611 26.817 1.00 69.62 88 ALA A C 1
ATOM 687 O O . ALA A 1 88 ? -7.731 -0.923 27.917 1.00 69.62 88 ALA A O 1
ATOM 688 N N . GLU A 1 89 ? -7.495 -1.356 25.731 1.00 63.84 89 GLU A N 1
ATOM 689 C CA . GLU A 1 89 ? -8.289 -2.587 25.731 1.00 63.84 89 GLU A CA 1
ATOM 690 C C . GLU A 1 89 ? -7.579 -3.731 26.462 1.00 63.84 89 GLU A C 1
ATOM 692 O O . GLU A 1 89 ? -8.210 -4.471 27.210 1.00 63.84 89 GLU A O 1
ATOM 697 N N . SER A 1 90 ? -6.249 -3.820 26.359 1.00 57.78 90 SER A N 1
ATOM 698 C CA . SER A 1 90 ? -5.459 -4.769 27.151 1.00 57.78 90 SER A CA 1
ATOM 699 C C . SER A 1 90 ? -5.535 -4.515 28.660 1.00 57.78 90 SER A C 1
ATOM 701 O O . SER A 1 90 ? -5.251 -5.431 29.420 1.00 57.78 90 SER A O 1
ATOM 703 N N . HIS A 1 91 ? -5.885 -3.304 29.111 1.00 51.03 91 HIS A N 1
ATOM 704 C CA . HIS A 1 91 ? -6.119 -3.022 30.536 1.00 51.03 91 HIS A CA 1
ATOM 705 C C . HIS A 1 91 ? -7.554 -3.368 30.981 1.00 51.03 91 HIS A C 1
ATOM 707 O O . HIS A 1 91 ? -7.868 -3.232 32.164 1.00 51.03 91 HIS A O 1
ATOM 713 N N . ARG A 1 92 ? -8.445 -3.752 30.052 1.00 55.81 92 ARG A N 1
ATOM 714 C CA . ARG A 1 92 ? -9.861 -4.069 30.317 1.00 55.81 92 ARG A CA 1
ATOM 715 C C . ARG A 1 92 ? -10.175 -5.569 30.307 1.00 55.81 92 ARG A C 1
ATOM 717 O O . ARG A 1 92 ? -11.276 -5.927 30.727 1.00 55.81 92 ARG A O 1
ATOM 724 N N . LEU A 1 93 ? -9.246 -6.403 29.838 1.00 51.16 93 LEU A N 1
ATOM 725 C CA . LEU A 1 93 ? -9.309 -7.872 29.812 1.00 51.16 93 LEU A CA 1
ATOM 726 C C . LEU A 1 93 ? -8.432 -8.470 30.917 1.00 51.16 93 LEU A C 1
ATOM 728 O O . LEU A 1 93 ? -8.791 -9.567 31.396 1.00 51.16 93 LEU A O 1
#

Organism: NCBI:txid2706086

Secondary structure (DSSP, 8-state):
-BTTB-----TT-EEB--TTS--------SSSPPP-------TTTSSS-HHHHHHTBT-EE-TTSHHHHHHHHHHHHHHHHHHHHHHHHHTT-

Sequence (93 aa):
RQLRNDAFVGTGDMVFFDTSHPLEAEVRDGHETAEVVMLRIPRDVLPLNPAHADRILALRLTSDTVTGTLLRRHIDTLLARAREIGAAESHRL

pLDDT: mean 85.88, std 9.67, range [51.03, 94.0]

InterPro domains:
  IPR035418 Transcription regulator HTH, AraC- type, ligand binding domain-like [PF14525] (4-92)

Radius of gyration: 15.43 Å; chains: 1; bounding box: 38×31×44 Å